Protein AF-A0A7V6X0T3-F1 (afdb_monomer_lite)

Foldseek 3Di:
DWAWEAEPVRDIDIDPFFDFQLNVQVVVDVVLSVQFQWKQWQNDTGHRRGTHHHHTYIYGDGCVDPVSVQSVQQVVQVVVVVVCCVVPPPDDDDDDGGDPVHD

Structure (mmCIF, N/CA/C/O backbone):
data_AF-A0A7V6X0T3-F1
#
_entry.id   AF-A0A7V6X0T3-F1
#
loop_
_atom_site.group_PDB
_atom_site.id
_atom_site.type_symbol
_atom_site.label_atom_id
_atom_site.label_alt_id
_atom_site.label_comp_id
_atom_site.label_asym_id
_atom_site.label_entity_id
_atom_site.label_seq_id
_atom_site.pdbx_PDB_ins_code
_atom_site.Cartn_x
_atom_site.Cartn_y
_atom_site.Cartn_z
_atom_site.occupancy
_atom_site.B_iso_or_equiv
_atom_site.auth_seq_id
_atom_site.auth_comp_id
_atom_site.auth_asym_id
_atom_site.auth_atom_id
_atom_site.pdbx_PDB_model_num
ATOM 1 N N . MET A 1 1 ? -21.250 -10.005 9.274 1.00 89.12 1 MET A N 1
ATOM 2 C CA . MET A 1 1 ? -20.856 -9.641 10.650 1.00 89.12 1 MET A CA 1
ATOM 3 C C . MET A 1 1 ? -19.978 -8.413 10.533 1.00 89.12 1 MET A C 1
ATOM 5 O O . MET A 1 1 ? -19.391 -8.243 9.470 1.00 89.12 1 MET A O 1
ATOM 9 N N . ASP A 1 2 ? -19.940 -7.563 11.551 1.00 97.06 2 ASP A N 1
ATOM 10 C CA . ASP A 1 2 ? -19.044 -6.404 11.554 1.00 97.06 2 ASP A CA 1
ATOM 11 C C . ASP A 1 2 ? -17.744 -6.770 12.270 1.00 97.06 2 ASP A C 1
ATOM 13 O O . ASP A 1 2 ? -17.750 -7.614 13.167 1.00 97.06 2 ASP A O 1
ATOM 17 N N . VAL A 1 3 ? -16.653 -6.137 11.854 1.00 98.00 3 VAL A N 1
ATOM 18 C CA . VAL A 1 3 ? -15.319 -6.256 12.442 1.00 98.00 3 VAL A CA 1
ATOM 19 C C . VAL A 1 3 ? -14.881 -4.900 12.973 1.00 98.00 3 VAL A C 1
ATOM 21 O O . VAL A 1 3 ? -15.190 -3.852 12.394 1.00 98.00 3 VAL A O 1
ATOM 24 N N . LYS A 1 4 ? -14.162 -4.916 14.090 1.00 98.19 4 LYS A N 1
ATOM 25 C CA . LYS A 1 4 ? -13.627 -3.719 14.728 1.00 98.19 4 LYS A CA 1
ATOM 26 C C . LYS A 1 4 ? -12.259 -3.372 14.162 1.00 98.19 4 LYS A C 1
ATOM 28 O O . LYS A 1 4 ? -11.337 -4.175 14.218 1.00 98.19 4 LYS A O 1
ATOM 33 N N . VAL A 1 5 ? -12.110 -2.148 13.672 1.00 98.12 5 VAL A N 1
ATOM 34 C CA . VAL A 1 5 ? -10.844 -1.611 13.172 1.00 98.12 5 VAL A CA 1
ATOM 35 C C . VAL A 1 5 ? -10.354 -0.520 14.111 1.00 98.12 5 VAL A C 1
ATOM 37 O O . VAL A 1 5 ? -11.041 0.481 14.319 1.00 98.12 5 VAL A O 1
ATOM 40 N N . VAL A 1 6 ? -9.167 -0.724 14.677 1.00 97.88 6 VAL A N 1
ATOM 41 C CA . VAL A 1 6 ? -8.490 0.222 15.570 1.00 97.88 6 VAL A CA 1
ATOM 42 C C . VAL A 1 6 ? -7.447 0.993 14.770 1.00 97.88 6 VAL A C 1
ATOM 44 O O . VAL A 1 6 ? -6.574 0.401 14.138 1.00 97.88 6 VAL A O 1
ATOM 47 N N . LEU A 1 7 ? -7.543 2.318 14.786 1.00 94.56 7 LEU A N 1
ATOM 48 C CA . LEU A 1 7 ? -6.621 3.221 14.105 1.00 94.56 7 LEU A CA 1
ATOM 49 C C . LEU A 1 7 ? -5.471 3.633 15.031 1.00 94.56 7 LEU A C 1
ATOM 51 O O . LEU A 1 7 ? -5.548 3.515 16.253 1.00 94.56 7 LEU A O 1
ATOM 55 N N . LYS A 1 8 ? -4.392 4.166 14.451 1.00 86.75 8 LYS A N 1
ATOM 56 C CA . LYS A 1 8 ? -3.171 4.560 15.182 1.00 86.75 8 LYS A CA 1
ATOM 57 C C . LYS A 1 8 ? -3.396 5.622 16.270 1.00 86.75 8 LYS A C 1
ATOM 59 O O . LYS A 1 8 ? -2.618 5.708 17.215 1.00 86.75 8 LYS A O 1
ATOM 64 N N . ASP A 1 9 ? -4.437 6.437 16.137 1.00 87.00 9 ASP A N 1
ATOM 65 C CA . ASP A 1 9 ? -4.846 7.438 17.129 1.00 87.00 9 ASP A CA 1
ATOM 66 C C . ASP A 1 9 ? -5.706 6.851 18.268 1.00 87.00 9 ASP A C 1
ATOM 68 O O . ASP A 1 9 ? -6.125 7.582 19.164 1.00 87.00 9 ASP A O 1
ATOM 72 N N . GLY A 1 10 ? -5.947 5.537 18.250 1.00 87.75 10 GLY A N 1
ATOM 73 C CA . GLY A 1 10 ? -6.787 4.823 19.204 1.00 87.75 10 GLY A CA 1
ATOM 74 C C . GLY A 1 10 ? -8.277 4.875 18.872 1.00 87.75 10 GLY A C 1
ATOM 75 O O . GLY A 1 10 ? -9.072 4.302 19.616 1.00 87.75 10 GLY A O 1
ATOM 76 N N . ASN A 1 11 ? -8.679 5.535 17.779 1.00 91.81 11 ASN A N 1
ATOM 77 C CA . ASN A 1 11 ? -10.073 5.528 17.357 1.00 91.81 11 ASN A CA 1
ATOM 78 C C . ASN A 1 11 ? -10.472 4.135 16.871 1.00 91.81 11 ASN A C 1
ATOM 80 O O . ASN A 1 11 ? -9.795 3.529 16.042 1.00 91.81 11 ASN A O 1
ATOM 84 N N . GLU A 1 12 ? -11.614 3.659 17.353 1.00 95.81 12 GLU A N 1
ATOM 85 C CA . GLU A 1 12 ? -12.202 2.395 16.928 1.00 95.81 12 GLU A CA 1
ATOM 86 C C . GLU A 1 12 ? -13.394 2.665 16.007 1.00 95.81 12 GLU A C 1
ATOM 88 O O . GLU A 1 12 ? -14.218 3.546 16.268 1.00 95.81 12 GLU A O 1
ATOM 93 N N . ARG A 1 13 ? -13.502 1.896 14.924 1.00 96.25 13 ARG A N 1
ATOM 94 C CA . ARG A 1 13 ? -14.638 1.933 13.994 1.00 96.25 13 ARG A CA 1
ATOM 95 C C . ARG A 1 13 ? -15.094 0.517 13.661 1.00 96.25 13 ARG A C 1
ATOM 97 O O . ARG A 1 13 ? -14.309 -0.423 13.734 1.00 96.25 13 ARG A O 1
ATOM 104 N N . LEU A 1 14 ? -16.366 0.370 13.299 1.00 97.94 14 LEU A N 1
ATOM 105 C CA . LEU A 1 14 ? -16.946 -0.898 12.861 1.00 97.94 14 LEU A CA 1
ATOM 106 C C . LEU A 1 14 ? -17.176 -0.860 11.355 1.00 97.94 14 LEU A C 1
ATOM 108 O O . LEU A 1 14 ? -17.746 0.104 10.844 1.00 97.94 14 LEU A O 1
ATOM 112 N N . TYR A 1 15 ? -16.769 -1.923 10.670 1.00 98.00 15 TYR A N 1
ATOM 113 C CA . TYR A 1 15 ? -16.990 -2.100 9.239 1.00 98.00 15 TYR A CA 1
ATOM 114 C C . TYR A 1 15 ? -17.546 -3.495 8.960 1.00 98.00 15 TYR A C 1
ATOM 116 O O . TYR A 1 15 ? -17.216 -4.428 9.693 1.00 98.00 15 TYR A O 1
ATOM 124 N N . PRO A 1 16 ? -18.341 -3.684 7.893 1.00 98.44 16 PRO A N 1
ATOM 125 C CA . PRO A 1 16 ? -18.711 -5.020 7.453 1.00 98.44 16 PRO A CA 1
ATOM 126 C C . PRO A 1 16 ? -17.464 -5.876 7.214 1.00 98.44 16 PRO A C 1
ATOM 128 O O . PRO A 1 16 ? -16.500 -5.426 6.589 1.00 98.44 16 PRO A O 1
ATOM 131 N N . GLN A 1 17 ? -17.484 -7.120 7.681 1.00 98.25 17 GLN A N 1
ATOM 132 C CA . GLN A 1 17 ? -16.437 -8.090 7.380 1.00 98.25 17 GLN A CA 1
ATOM 133 C C . G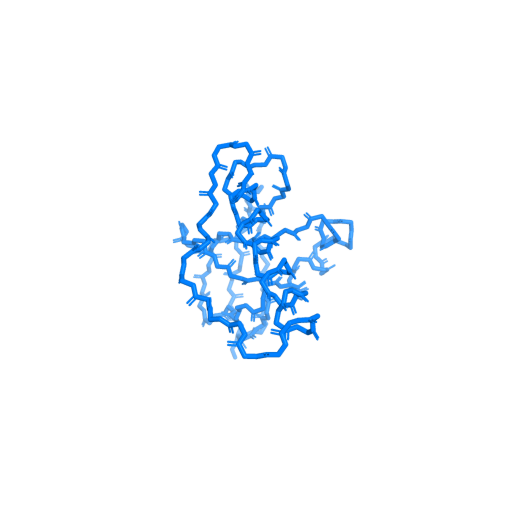LN A 1 17 ? -16.211 -8.181 5.862 1.00 98.25 17 GLN A C 1
ATOM 135 O O . GLN A 1 17 ? -17.167 -8.250 5.085 1.00 98.25 17 GLN A O 1
ATOM 140 N N . GLY A 1 18 ? -14.946 -8.175 5.449 1.00 98.06 18 GLY A N 1
ATOM 141 C CA . GLY A 1 18 ? -14.534 -8.189 4.049 1.00 98.06 18 GLY A CA 1
ATOM 142 C C . GLY A 1 18 ? -14.400 -6.799 3.417 1.00 98.06 18 GLY A C 1
ATOM 143 O O . GLY A 1 18 ? -14.030 -6.702 2.245 1.00 98.06 18 GLY A O 1
ATOM 144 N N . THR A 1 19 ? -14.667 -5.716 4.160 1.00 98.50 19 THR A N 1
ATOM 145 C CA . THR A 1 19 ? -14.410 -4.347 3.678 1.00 98.50 19 THR A CA 1
ATOM 146 C C . THR A 1 19 ? -12.922 -4.190 3.367 1.00 98.50 19 THR A C 1
ATOM 148 O O . THR A 1 19 ? -12.068 -4.603 4.156 1.00 98.50 19 THR A O 1
ATOM 151 N N . ARG A 1 20 ? -12.590 -3.613 2.207 1.00 98.50 20 ARG A N 1
ATOM 152 C CA . ARG A 1 20 ? -11.191 -3.412 1.814 1.00 98.50 20 ARG A CA 1
ATOM 153 C C . ARG A 1 20 ? -10.580 -2.276 2.610 1.00 98.50 20 ARG A C 1
ATOM 155 O O . ARG A 1 20 ? -11.247 -1.287 2.912 1.00 98.50 20 ARG A O 1
ATOM 162 N N . ILE A 1 21 ? -9.280 -2.374 2.856 1.00 98.19 21 ILE A N 1
ATOM 163 C CA . ILE A 1 21 ? -8.533 -1.315 3.534 1.00 98.19 21 ILE A CA 1
ATOM 164 C C . ILE A 1 21 ? -8.718 0.034 2.826 1.00 98.19 21 ILE A C 1
ATOM 166 O O . ILE A 1 21 ? -8.999 1.025 3.487 1.00 98.19 21 ILE A O 1
ATOM 170 N N . MET A 1 22 ? -8.652 0.087 1.494 1.00 98.25 22 MET A N 1
ATOM 171 C CA . MET A 1 22 ? -8.841 1.327 0.731 1.00 98.25 22 MET A CA 1
ATOM 172 C C . MET A 1 22 ? -10.198 1.998 0.996 1.00 98.25 22 MET A C 1
ATOM 174 O O . MET A 1 22 ? -10.274 3.227 1.072 1.00 98.25 22 MET A O 1
ATOM 178 N N . ASP A 1 23 ? -11.260 1.208 1.167 1.00 98.19 23 ASP A N 1
ATOM 179 C CA . ASP A 1 23 ? -12.607 1.720 1.431 1.00 98.19 23 ASP A CA 1
ATOM 180 C C . ASP A 1 23 ? -12.693 2.285 2.858 1.00 98.19 23 ASP A C 1
ATOM 182 O O . ASP A 1 23 ? -13.214 3.382 3.062 1.00 98.19 23 ASP A O 1
ATOM 186 N N . ILE A 1 24 ? -12.078 1.596 3.828 1.00 97.56 24 ILE A N 1
ATOM 187 C CA . ILE A 1 24 ? -11.935 2.066 5.216 1.00 97.56 24 ILE A CA 1
ATOM 188 C C . ILE A 1 24 ? -11.156 3.387 5.263 1.00 97.56 24 ILE A C 1
ATOM 190 O O . ILE A 1 24 ? -11.582 4.349 5.897 1.00 97.56 24 ILE A O 1
ATOM 194 N N . VAL A 1 25 ? -10.020 3.470 4.566 1.00 97.12 25 VAL A N 1
ATOM 195 C CA . VAL A 1 25 ? -9.185 4.681 4.544 1.00 97.12 25 VAL A CA 1
ATOM 196 C C . VAL A 1 25 ? -9.920 5.852 3.890 1.00 97.12 25 VAL A C 1
ATOM 198 O O . VAL A 1 25 ? -9.820 6.981 4.373 1.00 97.12 25 VAL A O 1
ATOM 201 N N . SER A 1 26 ? -10.693 5.591 2.834 1.00 97.50 26 SER A N 1
ATOM 202 C CA . SER A 1 26 ? -11.508 6.607 2.157 1.00 97.50 26 SER A CA 1
ATOM 203 C C . SER A 1 26 ? -12.611 7.165 3.060 1.00 97.50 26 SER A C 1
ATOM 205 O O . SER A 1 26 ? -12.819 8.377 3.071 1.00 97.50 26 SER A O 1
ATOM 207 N N . ASP A 1 27 ? -13.259 6.312 3.861 1.00 96.69 27 ASP A N 1
ATOM 208 C CA . ASP A 1 27 ? -14.239 6.711 4.883 1.00 96.69 27 ASP A CA 1
ATOM 209 C C . ASP A 1 27 ? -13.612 7.538 6.026 1.00 96.69 27 ASP A C 1
ATOM 211 O O . ASP A 1 27 ? -14.237 8.444 6.582 1.00 96.69 27 ASP A O 1
ATOM 215 N N . ILE A 1 28 ? -12.352 7.266 6.375 1.00 94.00 28 ILE A N 1
ATOM 216 C CA . ILE A 1 28 ? -11.618 8.043 7.385 1.00 94.00 28 ILE A CA 1
ATOM 217 C C . ILE A 1 28 ? -11.246 9.425 6.844 1.00 94.00 28 ILE A C 1
ATOM 219 O O . ILE A 1 28 ? -11.453 10.435 7.520 1.00 94.00 28 ILE A O 1
ATOM 223 N N . SER A 1 29 ? -10.655 9.484 5.649 1.00 95.25 29 SER A N 1
ATOM 224 C CA . SER A 1 29 ? -10.263 10.732 4.999 1.00 95.25 29 SER A CA 1
ATOM 225 C C . SER A 1 29 ? -9.928 10.514 3.526 1.00 95.25 29 SER A C 1
ATOM 227 O O . SER A 1 29 ? -8.947 9.849 3.196 1.00 95.25 29 SER A O 1
ATOM 229 N N . GLU A 1 30 ? -10.636 11.206 2.629 1.00 95.88 30 GLU A N 1
ATOM 230 C CA . GLU A 1 30 ? -10.293 11.211 1.199 1.00 95.88 30 GLU A CA 1
ATOM 231 C C . GLU A 1 30 ? -8.858 11.685 0.922 1.00 95.88 30 GLU A C 1
ATOM 233 O O . GLU A 1 30 ? -8.226 11.239 -0.036 1.00 95.88 30 GLU A O 1
ATOM 238 N N . ARG A 1 31 ? -8.328 12.608 1.739 1.00 96.88 31 ARG A N 1
ATOM 239 C CA . ARG A 1 31 ? -6.940 13.074 1.601 1.00 96.88 31 ARG A CA 1
ATOM 240 C C . ARG A 1 31 ? -5.968 11.949 1.938 1.00 96.88 31 ARG A C 1
ATOM 242 O O . ARG A 1 31 ? -5.051 11.704 1.164 1.00 96.88 31 ARG A O 1
ATOM 249 N N . LEU A 1 32 ? -6.197 11.254 3.054 1.00 95.44 32 LEU A N 1
ATOM 250 C CA . LEU A 1 32 ? -5.364 10.123 3.457 1.00 95.44 32 LEU A CA 1
ATOM 251 C C . LEU A 1 32 ? -5.427 8.993 2.425 1.00 95.44 32 LEU A C 1
ATOM 253 O O . LEU A 1 32 ? -4.392 8.443 2.075 1.00 95.44 32 LEU A O 1
ATOM 257 N N . ALA A 1 33 ? -6.608 8.702 1.876 1.00 96.81 33 ALA A N 1
ATOM 258 C CA . ALA A 1 33 ? -6.768 7.694 0.829 1.00 96.81 33 ALA A CA 1
ATOM 259 C C . ALA A 1 33 ? -5.954 8.011 -0.434 1.00 96.81 33 ALA A C 1
ATOM 261 O O . ALA A 1 33 ? -5.407 7.107 -1.054 1.00 96.81 33 ALA A O 1
ATOM 262 N N . LYS A 1 34 ? -5.821 9.293 -0.798 1.00 96.81 34 LYS A N 1
ATOM 263 C CA . LYS A 1 34 ? -4.971 9.722 -1.924 1.00 96.81 34 LYS A CA 1
ATOM 264 C C . LYS A 1 34 ? -3.473 9.598 -1.639 1.00 96.81 34 LYS A C 1
ATOM 266 O O . LYS A 1 34 ? -2.697 9.479 -2.581 1.00 96.81 34 LYS A O 1
ATOM 271 N N . GLU A 1 35 ? -3.068 9.676 -0.375 1.00 97.00 35 GLU A N 1
ATOM 272 C CA . GLU A 1 35 ? -1.664 9.604 0.054 1.00 97.00 35 GLU A CA 1
ATOM 273 C C . GLU A 1 35 ? -1.221 8.176 0.420 1.00 97.00 35 GLU A C 1
ATOM 275 O O . GLU A 1 35 ? -0.021 7.899 0.470 1.00 97.00 35 GLU A O 1
ATOM 280 N N . ALA A 1 36 ? -2.174 7.277 0.681 1.00 97.19 36 ALA A N 1
ATOM 281 C CA . ALA A 1 36 ? -1.930 5.897 1.075 1.00 97.19 36 ALA A CA 1
ATOM 282 C C . ALA A 1 36 ? -1.179 5.118 -0.017 1.00 97.19 36 ALA A C 1
ATOM 284 O O . ALA A 1 36 ? -1.577 5.112 -1.181 1.00 97.19 36 ALA A O 1
ATOM 285 N N . ILE A 1 37 ? -0.107 4.424 0.376 1.00 97.38 37 ILE A N 1
ATOM 286 C CA . ILE 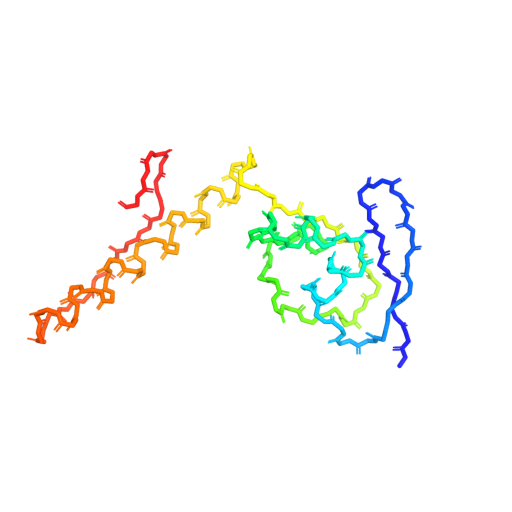A 1 37 ? 0.686 3.567 -0.520 1.00 97.38 37 ILE A CA 1
ATOM 287 C C . ILE A 1 37 ? 0.440 2.093 -0.203 1.00 97.38 37 ILE A C 1
ATOM 289 O O . ILE A 1 37 ? 0.168 1.297 -1.095 1.00 97.38 37 ILE A O 1
ATOM 293 N N . VAL A 1 38 ? 0.525 1.742 1.078 1.00 97.31 38 VAL A N 1
ATOM 294 C CA . VAL A 1 38 ? 0.261 0.408 1.629 1.00 97.31 38 VAL A CA 1
ATOM 295 C C . VAL A 1 38 ? -0.329 0.562 3.025 1.00 97.31 38 VAL A C 1
ATOM 297 O O . VAL A 1 38 ? -0.424 1.671 3.554 1.00 97.31 38 VAL A O 1
ATOM 300 N N . ALA A 1 39 ? -0.724 -0.543 3.640 1.00 97.44 39 ALA A N 1
ATOM 301 C CA . ALA A 1 39 ? -1.183 -0.548 5.017 1.00 97.44 39 ALA A CA 1
ATOM 302 C C . ALA A 1 39 ? -0.441 -1.587 5.847 1.00 97.44 39 ALA A C 1
ATOM 304 O O . ALA A 1 39 ? 0.093 -2.564 5.325 1.00 97.44 39 ALA A O 1
ATOM 305 N N . ARG A 1 40 ? -0.442 -1.385 7.161 1.00 97.44 40 ARG A N 1
ATOM 306 C CA . ARG A 1 40 ? -0.097 -2.404 8.139 1.00 97.44 40 ARG A CA 1
ATOM 307 C C . ARG A 1 40 ? -1.374 -2.864 8.820 1.00 97.44 40 ARG A C 1
ATOM 309 O O . ARG A 1 40 ? -2.037 -2.067 9.476 1.00 97.44 40 ARG A O 1
ATOM 316 N N . LEU A 1 41 ? -1.695 -4.141 8.666 1.00 97.75 41 LEU A N 1
ATOM 317 C CA . LEU A 1 41 ? -2.820 -4.795 9.320 1.00 97.75 41 LEU A CA 1
ATOM 318 C C . LEU A 1 41 ? -2.268 -5.803 10.330 1.00 97.75 41 LEU A C 1
ATOM 320 O O . LEU A 1 41 ? -1.527 -6.713 9.947 1.00 97.75 41 LEU A O 1
ATOM 324 N N . ASN A 1 42 ? -2.564 -5.622 11.619 1.00 97.00 42 ASN A N 1
ATOM 325 C CA . ASN A 1 42 ? -2.069 -6.484 12.705 1.00 97.00 42 ASN A CA 1
ATOM 326 C C . ASN A 1 42 ? -0.542 -6.702 12.648 1.00 97.00 42 ASN A C 1
ATOM 328 O O . ASN A 1 42 ? -0.033 -7.823 12.722 1.00 97.00 42 ASN A O 1
ATOM 332 N N . GLY A 1 43 ? 0.207 -5.617 12.431 1.00 95.62 43 GLY A N 1
ATOM 333 C CA . GLY A 1 43 ? 1.670 -5.640 12.339 1.00 95.62 43 GLY A CA 1
ATOM 334 C C . GLY A 1 43 ? 2.243 -6.089 10.986 1.00 95.62 43 GLY A C 1
ATOM 335 O O . GLY A 1 43 ? 3.448 -5.958 10.773 1.00 95.62 43 GLY A O 1
ATOM 336 N N . ARG A 1 44 ? 1.417 -6.573 10.048 1.00 96.44 44 ARG A N 1
ATOM 337 C CA . ARG A 1 44 ? 1.861 -7.081 8.739 1.00 96.44 44 ARG A CA 1
ATOM 338 C C . ARG A 1 44 ? 1.577 -6.090 7.623 1.00 96.44 44 ARG A C 1
ATOM 340 O O . ARG A 1 44 ? 0.474 -5.565 7.532 1.00 96.44 4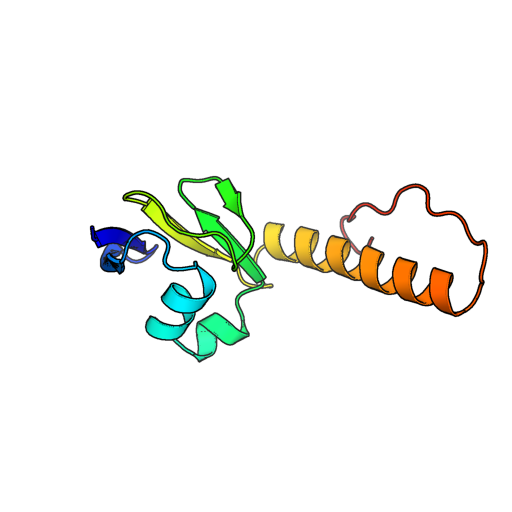4 ARG A O 1
ATOM 347 N N . LEU A 1 45 ? 2.561 -5.871 6.757 1.00 96.19 45 LEU A N 1
ATOM 348 C CA . LEU A 1 45 ? 2.411 -5.001 5.597 1.00 96.19 45 LEU A CA 1
ATOM 349 C C . LEU A 1 45 ? 1.578 -5.701 4.514 1.00 96.19 45 LEU A C 1
ATOM 351 O O . LEU A 1 45 ? 1.883 -6.830 4.127 1.00 96.19 45 LEU A O 1
ATOM 355 N N . VAL A 1 46 ? 0.519 -5.040 4.060 1.00 97.62 46 VAL A N 1
ATOM 356 C CA . VAL A 1 46 ? -0.474 -5.563 3.118 1.00 97.62 46 VAL A CA 1
ATOM 357 C C . VAL A 1 46 ? -0.863 -4.500 2.091 1.00 97.62 46 VAL A C 1
ATOM 359 O O . VAL A 1 46 ? -0.715 -3.296 2.314 1.00 97.62 46 VAL A O 1
ATOM 362 N N . ASP A 1 47 ? -1.366 -4.958 0.948 1.00 96.44 47 ASP A N 1
ATOM 363 C CA . ASP A 1 47 ? -1.904 -4.090 -0.097 1.00 96.44 47 ASP A CA 1
ATOM 364 C C . ASP A 1 47 ? -3.247 -3.462 0.322 1.00 96.44 47 ASP A C 1
ATOM 366 O O . ASP A 1 47 ? -4.010 -4.051 1.094 1.00 96.44 47 ASP A O 1
ATOM 370 N N . LEU A 1 48 ? -3.564 -2.284 -0.221 1.00 97.69 48 LEU A N 1
ATOM 371 C CA . LEU A 1 48 ? -4.772 -1.521 0.109 1.00 97.69 48 LEU A CA 1
ATOM 372 C C . LEU A 1 48 ? -6.076 -2.214 -0.326 1.00 97.69 48 LEU A C 1
ATOM 374 O O . LEU A 1 48 ? -7.139 -1.900 0.208 1.00 97.69 48 LEU A O 1
ATOM 378 N N . PHE A 1 49 ? -6.033 -3.176 -1.251 1.00 97.81 49 PHE A N 1
ATOM 379 C CA . PHE A 1 49 ? -7.211 -3.957 -1.641 1.00 97.81 49 PHE A CA 1
ATOM 380 C C . PHE A 1 49 ? -7.445 -5.192 -0.763 1.00 97.81 49 PHE A C 1
ATOM 382 O O . PHE A 1 49 ? -8.415 -5.920 -0.992 1.00 97.81 49 PHE A O 1
ATOM 389 N N . THR A 1 50 ? -6.599 -5.425 0.245 1.00 98.38 50 THR A N 1
ATOM 390 C CA . THR A 1 50 ? -6.767 -6.531 1.196 1.00 98.38 50 THR A CA 1
ATOM 391 C C . THR A 1 50 ? -8.082 -6.364 1.973 1.00 98.38 50 THR A C 1
ATOM 393 O O . THR A 1 50 ? -8.325 -5.279 2.514 1.00 98.38 50 THR A O 1
ATOM 396 N N . PRO A 1 51 ? -8.945 -7.395 2.028 1.00 98.19 51 PRO A N 1
ATOM 397 C CA . PRO A 1 51 ? -10.152 -7.374 2.848 1.00 98.19 51 PRO A CA 1
ATOM 398 C C . PRO A 1 51 ? -9.816 -7.551 4.335 1.00 98.19 51 PRO A C 1
ATOM 400 O O . PRO A 1 51 ? -8.936 -8.336 4.691 1.00 98.19 51 PRO A O 1
ATOM 403 N N . VAL A 1 52 ? -10.533 -6.838 5.206 1.00 98.12 52 VAL A N 1
ATOM 404 C CA . VAL A 1 52 ? -10.436 -7.004 6.664 1.00 98.12 52 VAL A CA 1
ATOM 405 C C . VAL A 1 52 ? -11.461 -8.041 7.121 1.00 98.12 52 VAL A C 1
ATOM 407 O O . VAL A 1 52 ? -12.667 -7.805 7.064 1.00 98.12 52 VAL A O 1
ATOM 410 N N . GLU A 1 53 ? -10.977 -9.204 7.552 1.00 97.81 53 GLU A N 1
ATOM 411 C CA . GLU A 1 53 ? -11.812 -10.372 7.883 1.00 97.81 53 GLU A CA 1
ATOM 412 C C . GLU A 1 53 ? -12.092 -10.535 9.382 1.00 97.81 53 GLU A C 1
ATOM 414 O O . GLU A 1 53 ? -13.017 -11.243 9.773 1.00 97.81 53 GLU A O 1
ATOM 419 N N . GLU A 1 54 ? -11.301 -9.882 10.225 1.00 97.62 54 GLU A N 1
ATOM 420 C CA . GLU A 1 54 ? -11.362 -9.994 11.679 1.00 97.62 54 GLU A CA 1
ATOM 421 C C . GLU A 1 54 ? -11.023 -8.655 12.333 1.00 97.62 54 GLU A C 1
ATOM 423 O O . GLU A 1 54 ? -10.499 -7.746 11.678 1.00 97.62 54 GLU A O 1
ATOM 428 N N . ASP A 1 55 ? -11.318 -8.536 13.627 1.00 98.25 55 ASP A N 1
ATOM 429 C CA . ASP A 1 55 ? -10.936 -7.370 14.419 1.00 98.25 55 ASP A CA 1
ATOM 430 C C . ASP A 1 55 ? -9.436 -7.102 14.262 1.00 98.25 55 ASP A C 1
ATOM 432 O O . ASP A 1 55 ? -8.608 -7.999 14.433 1.00 98.25 55 ASP A O 1
ATOM 436 N N . SER A 1 56 ? -9.088 -5.875 13.884 1.00 97.94 56 SER A N 1
ATOM 437 C CA . SER A 1 56 ? -7.740 -5.564 13.424 1.00 97.94 56 SER A CA 1
ATOM 438 C C . SER A 1 56 ? -7.268 -4.177 13.832 1.00 97.94 56 SER A C 1
ATOM 440 O O . S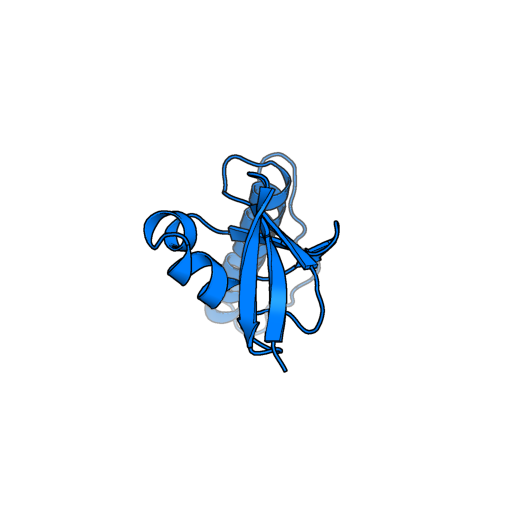ER A 1 56 ? -8.034 -3.219 13.889 1.00 97.94 56 SER A O 1
ATOM 442 N N . GLU A 1 57 ? -5.963 -4.055 14.029 1.00 98.06 57 GLU A N 1
ATOM 443 C CA . GLU A 1 57 ? -5.251 -2.784 14.081 1.00 98.06 57 GLU A CA 1
ATOM 444 C C . GLU A 1 57 ? -4.805 -2.398 12.670 1.00 98.06 57 GLU A C 1
ATOM 446 O O . GLU A 1 57 ? -4.136 -3.181 11.985 1.00 98.06 57 GLU A O 1
ATOM 451 N N . LEU A 1 58 ? -5.176 -1.193 12.238 1.00 97.75 58 LEU A N 1
ATOM 452 C CA . LEU A 1 58 ? -4.879 -0.659 10.917 1.00 97.75 58 LEU A CA 1
ATOM 453 C C . LEU A 1 58 ? -4.034 0.613 11.027 1.00 97.75 58 LEU A C 1
ATOM 455 O O . LEU A 1 58 ? -4.453 1.632 11.578 1.00 97.75 58 LEU A O 1
ATOM 459 N N . GLU A 1 59 ? -2.859 0.576 10.409 1.00 96.94 59 GLU A N 1
ATOM 460 C CA . GLU A 1 59 ? -2.018 1.743 10.167 1.00 96.94 59 GLU A CA 1
ATOM 461 C C . GLU A 1 59 ? -1.896 1.973 8.657 1.00 96.94 59 GLU A C 1
ATOM 463 O O . GLU A 1 59 ? -1.503 1.083 7.904 1.00 96.94 59 GLU A O 1
ATOM 468 N N . VAL A 1 60 ? -2.226 3.183 8.206 1.00 96.62 60 VAL A N 1
ATOM 469 C CA . VAL A 1 60 ? -2.014 3.599 6.814 1.00 96.62 60 VAL A CA 1
ATOM 470 C C . VAL A 1 60 ? -0.581 4.082 6.670 1.00 96.62 60 VAL A C 1
ATOM 472 O O . VAL A 1 60 ? -0.143 4.937 7.438 1.00 96.62 60 VAL A O 1
ATOM 475 N N . ILE A 1 61 ? 0.136 3.552 5.683 1.00 96.81 61 ILE A N 1
ATOM 476 C CA . ILE A 1 61 ? 1.524 3.915 5.418 1.00 96.81 61 ILE A CA 1
ATOM 477 C C . ILE A 1 61 ? 1.573 4.810 4.178 1.00 96.81 61 ILE A C 1
ATOM 479 O O . ILE A 1 61 ? 1.173 4.421 3.074 1.00 96.81 61 ILE A O 1
ATOM 483 N N . THR A 1 62 ? 2.080 6.020 4.377 1.00 97.00 62 THR A N 1
ATOM 484 C CA . THR A 1 62 ? 2.266 7.057 3.358 1.00 97.00 62 THR A CA 1
ATOM 485 C C . THR A 1 62 ? 3.734 7.145 2.927 1.00 97.00 62 T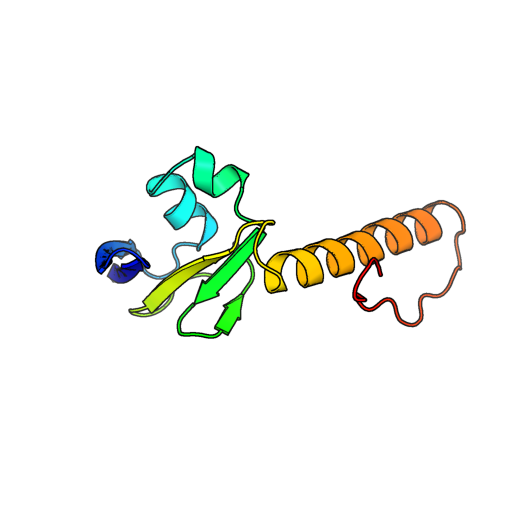HR A C 1
ATOM 487 O O . THR A 1 62 ? 4.623 6.556 3.542 1.00 97.00 62 THR A O 1
ATOM 490 N N . PHE A 1 63 ? 4.007 7.847 1.824 1.00 95.81 63 PHE A N 1
ATOM 491 C CA . PHE A 1 63 ? 5.322 7.861 1.159 1.00 95.81 63 PHE A CA 1
ATOM 492 C C . PHE A 1 63 ? 6.499 8.377 2.017 1.00 95.81 63 PHE A C 1
ATOM 494 O O . PHE A 1 63 ? 7.664 8.099 1.732 1.00 95.81 63 PHE A O 1
ATOM 501 N N . ASP A 1 64 ? 6.229 9.137 3.071 1.00 94.75 64 ASP A N 1
ATOM 502 C CA . ASP A 1 64 ? 7.224 9.614 4.036 1.00 94.75 64 ASP A CA 1
ATOM 503 C C . ASP A 1 64 ? 7.808 8.494 4.918 1.00 94.75 64 ASP A C 1
ATOM 505 O O . ASP A 1 64 ? 8.866 8.675 5.522 1.00 94.75 64 ASP A O 1
ATOM 509 N N . MET A 1 65 ? 7.175 7.320 4.953 1.00 94.88 65 MET A N 1
ATOM 510 C CA . MET A 1 65 ? 7.632 6.155 5.711 1.00 94.88 65 MET A CA 1
ATOM 511 C C . MET A 1 65 ? 8.512 5.243 4.840 1.00 94.88 65 MET A C 1
ATOM 513 O O . MET A 1 65 ? 8.200 4.970 3.680 1.00 94.88 65 MET A O 1
ATOM 517 N N . SER A 1 66 ? 9.614 4.729 5.397 1.00 93.31 66 SER A N 1
ATOM 518 C CA . SER A 1 66 ? 10.625 3.970 4.636 1.00 93.31 66 SER A CA 1
ATOM 519 C C . SER A 1 66 ? 10.066 2.725 3.941 1.00 93.31 66 SER A C 1
ATOM 521 O O . SER A 1 66 ? 10.413 2.456 2.795 1.00 93.31 66 SER A O 1
ATOM 523 N N . GLU A 1 67 ? 9.157 1.997 4.591 1.00 92.44 67 GLU A N 1
ATOM 524 C CA . GLU A 1 67 ? 8.539 0.793 4.017 1.00 92.44 67 GLU A CA 1
ATOM 525 C C . GLU A 1 67 ? 7.673 1.125 2.790 1.00 92.44 67 GLU A C 1
ATOM 527 O O . GLU A 1 67 ? 7.676 0.381 1.810 1.00 92.44 67 GLU A O 1
ATOM 532 N N . ALA A 1 68 ? 6.982 2.272 2.785 1.00 95.56 68 ALA A N 1
ATOM 533 C CA . ALA A 1 68 ? 6.245 2.721 1.605 1.00 95.56 68 ALA A CA 1
ATOM 534 C C . ALA A 1 68 ? 7.183 3.100 0.455 1.00 95.56 68 ALA A C 1
ATOM 536 O O . ALA A 1 68 ? 6.853 2.841 -0.700 1.00 95.56 68 ALA A O 1
ATOM 537 N N . GLN A 1 69 ? 8.356 3.672 0.740 1.00 96.00 69 GLN A N 1
ATOM 538 C CA . GLN A 1 69 ? 9.346 3.988 -0.297 1.00 96.00 69 GLN A CA 1
ATOM 539 C C . GLN A 1 69 ? 9.907 2.722 -0.948 1.00 96.00 69 GLN A C 1
ATOM 541 O O . GLN A 1 69 ? 10.090 2.692 -2.166 1.00 96.00 69 GLN A O 1
ATOM 546 N N . GLU A 1 70 ? 10.145 1.669 -0.162 1.00 96.12 70 GLU A N 1
ATOM 547 C CA . GLU A 1 70 ? 10.559 0.363 -0.681 1.00 96.12 70 GLU A CA 1
ATOM 548 C C . GLU A 1 70 ? 9.493 -0.230 -1.608 1.00 96.12 70 GLU A C 1
ATOM 550 O O . GLU A 1 70 ? 9.801 -0.562 -2.755 1.00 96.12 70 GLU A O 1
ATOM 555 N N . VAL A 1 71 ? 8.228 -0.270 -1.170 1.00 96.31 71 VAL A N 1
ATOM 556 C CA . VAL A 1 71 ? 7.116 -0.760 -2.003 1.00 96.31 71 VAL A CA 1
ATOM 557 C C . VAL A 1 71 ? 6.939 0.092 -3.259 1.00 96.31 71 VAL A C 1
ATOM 559 O O . VAL A 1 71 ? 6.809 -0.447 -4.358 1.00 96.31 71 VAL A O 1
ATOM 562 N N . PHE A 1 72 ? 6.983 1.419 -3.132 1.00 96.12 72 PHE A N 1
ATOM 563 C CA . PHE A 1 72 ? 6.858 2.341 -4.259 1.00 96.12 72 PHE A CA 1
ATOM 564 C C . PHE A 1 72 ? 7.935 2.084 -5.320 1.00 96.12 72 PHE A C 1
ATOM 566 O O . PHE A 1 72 ? 7.644 2.000 -6.517 1.00 96.12 72 PHE A O 1
ATOM 573 N N . ARG A 1 73 ? 9.191 1.921 -4.897 1.00 97.31 73 ARG A N 1
ATOM 574 C CA . ARG A 1 73 ? 10.309 1.655 -5.811 1.00 97.31 73 ARG A CA 1
ATOM 575 C C . ARG A 1 73 ? 10.210 0.276 -6.442 1.00 97.31 73 ARG A C 1
ATOM 577 O O . ARG A 1 73 ? 10.426 0.159 -7.643 1.00 97.31 73 ARG A O 1
ATOM 584 N N . HIS A 1 74 ? 9.803 -0.732 -5.676 1.00 97.12 74 HIS A N 1
ATOM 585 C CA . HIS A 1 74 ? 9.544 -2.063 -6.210 1.00 97.12 74 HIS A CA 1
ATOM 586 C C . HIS A 1 74 ? 8.460 -2.008 -7.298 1.00 97.12 74 HIS A C 1
ATOM 588 O O . HIS A 1 74 ? 8.667 -2.489 -8.406 1.00 97.12 74 HIS A O 1
ATOM 594 N N . SER A 1 75 ? 7.331 -1.343 -7.045 1.00 96.56 75 SER A N 1
ATOM 595 C CA . SER A 1 75 ? 6.278 -1.136 -8.050 1.00 96.56 75 SER A CA 1
ATOM 596 C C . SER A 1 75 ? 6.776 -0.367 -9.278 1.00 96.56 75 SER A C 1
ATOM 598 O O . SER A 1 75 ? 6.385 -0.666 -10.408 1.00 96.56 75 SER A O 1
ATOM 600 N N . THR A 1 76 ? 7.691 0.585 -9.090 1.00 97.50 76 THR A N 1
ATOM 601 C CA . THR A 1 76 ? 8.315 1.310 -10.207 1.00 97.50 76 THR A CA 1
ATOM 602 C C . THR A 1 76 ? 9.189 0.388 -11.074 1.00 97.50 76 THR A C 1
ATOM 604 O O . THR A 1 76 ? 9.192 0.538 -12.300 1.00 97.50 76 THR A O 1
ATOM 607 N N . SER A 1 77 ? 9.840 -0.626 -10.488 1.00 97.94 77 SER A N 1
ATOM 608 C CA . SER A 1 77 ? 10.580 -1.650 -11.243 1.00 97.94 77 SER A CA 1
ATOM 609 C C . SER A 1 77 ? 9.667 -2.456 -12.169 1.00 97.94 77 SER A C 1
ATOM 611 O O . SER A 1 77 ? 10.010 -2.679 -13.335 1.00 97.94 77 SER A O 1
ATOM 613 N N . HIS A 1 78 ? 8.455 -2.788 -11.708 1.00 97.75 78 HIS A N 1
ATOM 614 C CA . HIS A 1 78 ? 7.430 -3.442 -12.530 1.00 97.75 78 HIS A CA 1
ATOM 615 C C . HIS A 1 78 ? 6.973 -2.561 -13.692 1.00 97.75 78 HIS A C 1
ATOM 617 O O . HIS A 1 78 ? 6.840 -3.053 -14.813 1.00 97.75 78 HIS A O 1
ATOM 623 N N . ILE A 1 79 ? 6.790 -1.253 -13.470 1.00 98.00 79 ILE A N 1
ATOM 624 C CA . ILE A 1 79 ? 6.427 -0.308 -14.541 1.00 98.00 79 ILE A CA 1
ATOM 625 C C . ILE A 1 79 ? 7.517 -0.267 -15.621 1.00 98.00 79 ILE A C 1
ATOM 627 O O . ILE A 1 79 ? 7.205 -0.343 -16.814 1.00 98.00 79 ILE A O 1
ATOM 631 N N . MET A 1 80 ? 8.794 -0.196 -15.225 1.00 98.00 80 MET A N 1
ATOM 632 C CA . MET A 1 80 ? 9.915 -0.250 -16.169 1.00 98.00 80 MET A CA 1
ATOM 633 C C . MET A 1 80 ? 9.928 -1.580 -16.933 1.00 98.00 80 MET A C 1
ATOM 635 O O . MET A 1 80 ? 10.022 -1.580 -18.161 1.00 98.00 80 MET A O 1
ATOM 639 N N . ALA A 1 81 ? 9.798 -2.709 -16.232 1.00 98.00 81 ALA A N 1
ATOM 640 C CA . ALA A 1 81 ? 9.779 -4.035 -16.842 1.00 98.00 81 ALA A CA 1
ATOM 641 C C . ALA A 1 81 ? 8.652 -4.168 -17.880 1.00 98.00 81 ALA A C 1
ATOM 643 O O . ALA A 1 81 ? 8.880 -4.622 -19.003 1.00 98.00 81 ALA A O 1
ATOM 644 N N . GLN A 1 82 ? 7.453 -3.684 -17.547 1.00 97.81 82 GLN A N 1
ATOM 645 C CA . GLN A 1 82 ? 6.311 -3.652 -18.455 1.00 97.81 82 GLN A CA 1
ATOM 646 C C . GLN A 1 82 ? 6.579 -2.780 -19.691 1.00 97.81 82 GLN A C 1
ATOM 648 O O . GLN A 1 82 ? 6.208 -3.163 -20.803 1.00 97.81 82 GLN A O 1
ATOM 653 N N . ALA A 1 83 ? 7.229 -1.622 -19.532 1.00 98.25 83 ALA A N 1
ATOM 654 C CA . ALA A 1 83 ? 7.607 -0.765 -20.654 1.00 98.25 83 ALA A CA 1
ATOM 655 C C . ALA A 1 83 ? 8.629 -1.450 -21.578 1.00 98.25 83 ALA A C 1
ATOM 657 O O . ALA A 1 83 ? 8.443 -1.457 -22.796 1.00 98.25 83 ALA A O 1
ATOM 658 N N . VAL A 1 84 ? 9.655 -2.095 -21.010 1.00 98.19 84 VAL A N 1
ATOM 659 C CA . VAL A 1 84 ? 10.661 -2.863 -21.764 1.00 98.19 84 VAL A CA 1
ATOM 660 C C . VAL A 1 84 ? 10.003 -3.983 -22.565 1.00 98.19 84 VAL A C 1
ATOM 662 O O . VAL A 1 84 ? 10.255 -4.096 -23.761 1.00 98.19 84 VAL A O 1
ATOM 665 N N . MET A 1 85 ? 9.114 -4.769 -21.954 1.00 97.75 85 MET A N 1
ATOM 666 C CA . MET A 1 85 ? 8.421 -5.859 -22.652 1.00 97.75 85 MET A CA 1
ATOM 667 C C . MET A 1 85 ? 7.544 -5.372 -23.814 1.00 97.75 85 MET A C 1
ATOM 669 O O . MET A 1 85 ? 7.391 -6.088 -24.802 1.00 97.75 85 MET A O 1
ATOM 673 N N . ARG A 1 86 ? 6.971 -4.164 -23.716 1.00 98.06 86 ARG A N 1
ATOM 674 C CA . ARG A 1 86 ? 6.181 -3.553 -24.799 1.00 98.06 86 ARG A CA 1
ATOM 675 C C . ARG A 1 86 ? 7.056 -3.068 -25.952 1.00 98.06 86 ARG A C 1
ATOM 677 O O . ARG A 1 86 ? 6.683 -3.250 -27.106 1.00 98.06 86 ARG A O 1
ATOM 684 N N . LEU A 1 87 ? 8.187 -2.436 -25.642 1.00 98.50 87 LEU A N 1
ATOM 685 C CA . LEU A 1 87 ? 9.097 -1.868 -26.642 1.00 98.50 87 LEU A CA 1
ATOM 686 C C . LEU A 1 87 ? 9.973 -2.932 -27.315 1.00 98.50 87 LEU A C 1
ATOM 688 O O . LEU A 1 87 ? 10.321 -2.785 -28.484 1.00 98.50 87 LEU A O 1
ATOM 692 N N . PHE A 1 88 ? 10.301 -4.008 -26.597 1.00 98.06 88 PHE A N 1
ATOM 693 C CA . PHE A 1 88 ? 11.192 -5.074 -27.051 1.00 98.06 88 PHE A CA 1
ATOM 694 C C . PHE A 1 88 ? 10.521 -6.448 -26.889 1.00 98.06 88 PHE A C 1
ATOM 696 O O . PHE A 1 88 ? 10.794 -7.171 -25.922 1.00 98.06 88 PHE A O 1
ATOM 703 N N . PRO A 1 89 ? 9.639 -6.843 -27.828 1.00 97.44 89 PRO A N 1
ATOM 704 C CA . PRO A 1 89 ? 9.007 -8.157 -27.799 1.00 97.44 89 PRO A CA 1
ATOM 705 C C . PRO A 1 89 ? 10.047 -9.285 -27.738 1.00 97.44 89 PRO A C 1
ATOM 707 O O . PRO A 1 89 ? 11.002 -9.310 -28.512 1.00 97.44 89 PRO A O 1
ATOM 710 N N . GLY A 1 90 ? 9.861 -10.226 -26.812 1.00 96.31 90 GLY A N 1
ATOM 711 C CA . GLY A 1 90 ? 10.791 -11.339 -26.585 1.00 96.31 90 GLY A CA 1
ATOM 712 C C . GLY A 1 90 ? 11.889 -11.069 -25.550 1.00 96.31 90 GLY A C 1
ATOM 713 O O . GLY A 1 90 ? 12.627 -11.997 -25.212 1.00 96.31 90 GLY A O 1
ATOM 714 N N . ALA A 1 91 ? 11.980 -9.850 -25.001 1.00 97.69 91 ALA A N 1
ATOM 715 C CA . ALA A 1 91 ? 12.800 -9.583 -23.821 1.00 97.69 91 ALA A CA 1
ATOM 716 C C . ALA A 1 91 ? 12.393 -10.500 -22.652 1.00 97.69 91 ALA A C 1
ATOM 718 O O . ALA A 1 91 ? 11.210 -10.777 -22.440 1.00 97.69 91 ALA A O 1
ATOM 719 N N . LYS A 1 92 ? 13.381 -10.975 -21.888 1.00 97.06 92 LYS A N 1
ATOM 720 C CA . LYS A 1 92 ? 13.175 -11.843 -20.720 1.00 97.06 92 LYS A CA 1
ATOM 721 C C . LYS A 1 92 ? 13.490 -11.071 -19.446 1.00 97.06 92 LYS A C 1
ATOM 723 O O . LYS A 1 92 ? 14.541 -10.443 -19.357 1.00 97.06 92 LYS A O 1
ATOM 728 N N . LEU A 1 93 ? 12.589 -11.139 -18.470 1.00 96.25 93 LEU A N 1
ATOM 729 C CA . LEU A 1 93 ? 12.779 -10.529 -17.156 1.00 96.25 93 LEU A CA 1
ATOM 730 C C . LEU A 1 93 ? 13.534 -11.485 -16.227 1.00 96.25 93 LEU A C 1
ATOM 732 O O . LEU A 1 93 ? 13.308 -12.694 -16.271 1.00 96.25 93 LEU A O 1
ATOM 736 N N . ALA A 1 94 ? 14.417 -10.931 -15.395 1.00 95.06 94 ALA A N 1
ATOM 737 C CA . ALA A 1 94 ? 15.152 -11.671 -14.372 1.00 95.06 94 ALA A CA 1
ATOM 738 C C . ALA A 1 94 ? 14.696 -11.259 -12.962 1.00 95.06 94 ALA A C 1
ATOM 740 O O . ALA A 1 94 ? 13.750 -11.837 -12.438 1.00 95.06 94 ALA A O 1
ATOM 741 N N . ILE A 1 95 ? 15.350 -10.267 -12.347 1.00 95.31 95 ILE A N 1
ATOM 742 C CA . ILE A 1 95 ? 15.081 -9.795 -10.979 1.00 95.31 95 ILE A CA 1
ATOM 743 C C . ILE A 1 95 ? 15.129 -8.259 -10.982 1.00 95.31 95 ILE A C 1
ATOM 745 O O . ILE A 1 95 ? 16.001 -7.688 -11.633 1.00 95.31 95 ILE A O 1
ATOM 749 N N . GLY A 1 96 ? 14.209 -7.605 -10.267 1.00 94.69 96 GLY A N 1
ATOM 750 C CA . GLY A 1 96 ? 14.160 -6.144 -10.098 1.00 94.69 96 GLY A CA 1
ATOM 751 C C . GLY A 1 96 ? 13.694 -5.747 -8.691 1.00 94.69 96 GLY A C 1
ATOM 752 O O . GLY A 1 96 ? 12.529 -5.378 -8.532 1.00 94.69 96 GLY A O 1
ATOM 753 N N . PRO A 1 97 ? 14.545 -5.906 -7.660 1.00 96.31 97 PRO A N 1
ATOM 754 C CA . PRO A 1 97 ? 14.204 -5.585 -6.277 1.00 96.31 97 PRO A CA 1
ATOM 755 C C . PRO A 1 97 ? 14.308 -4.077 -6.014 1.00 96.31 97 PRO A C 1
ATOM 757 O O . PRO A 1 97 ? 15.085 -3.384 -6.651 1.00 96.31 97 PRO A O 1
ATOM 760 N N . SER A 1 98 ? 13.605 -3.564 -5.008 1.00 96.94 98 SER A N 1
ATOM 761 C CA . SER A 1 98 ? 13.863 -2.211 -4.503 1.00 96.94 98 SER A CA 1
ATOM 762 C C . SER A 1 98 ? 15.234 -2.116 -3.820 1.00 96.94 98 SER A C 1
ATOM 764 O O . SER A 1 98 ? 15.675 -3.052 -3.151 1.00 96.94 98 SER A O 1
ATOM 766 N N . ILE A 1 99 ? 15.878 -0.952 -3.926 1.00 95.75 99 ILE A N 1
ATOM 767 C CA . ILE A 1 99 ? 17.129 -0.606 -3.233 1.00 95.75 99 ILE A CA 1
ATOM 768 C C . ILE A 1 99 ? 17.011 0.755 -2.522 1.00 95.75 99 ILE A C 1
ATOM 770 O O . ILE A 1 99 ? 16.030 1.484 -2.687 1.00 95.75 99 ILE A O 1
ATOM 774 N N . LYS A 1 100 ? 18.032 1.120 -1.730 1.00 91.12 100 LYS A N 1
ATOM 775 C CA . LYS A 1 100 ? 18.042 2.320 -0.866 1.00 91.12 100 LYS A CA 1
ATOM 776 C C . LYS A 1 100 ? 17.762 3.640 -1.588 1.00 91.12 100 LYS A C 1
ATOM 778 O O . LYS A 1 100 ? 17.180 4.527 -0.968 1.00 91.12 100 LYS A O 1
ATOM 783 N N . ASP A 1 101 ? 18.116 3.762 -2.862 1.00 92.94 101 ASP A N 1
ATOM 784 C CA . ASP A 1 101 ? 17.934 4.997 -3.635 1.00 92.94 101 ASP A CA 1
ATOM 785 C C . ASP A 1 101 ? 17.246 4.746 -4.997 1.00 92.94 101 ASP A C 1
ATOM 787 O O . ASP A 1 101 ? 17.293 5.594 -5.882 1.00 92.94 101 ASP A O 1
ATOM 791 N N . GLY A 1 102 ? 16.589 3.589 -5.181 1.00 94.44 102 GLY A N 1
ATOM 792 C CA . GLY A 1 102 ? 15.987 3.195 -6.463 1.00 94.44 102 GLY A CA 1
ATOM 793 C C . GLY A 1 102 ? 15.422 1.771 -6.484 1.00 94.44 102 GLY A C 1
ATOM 794 O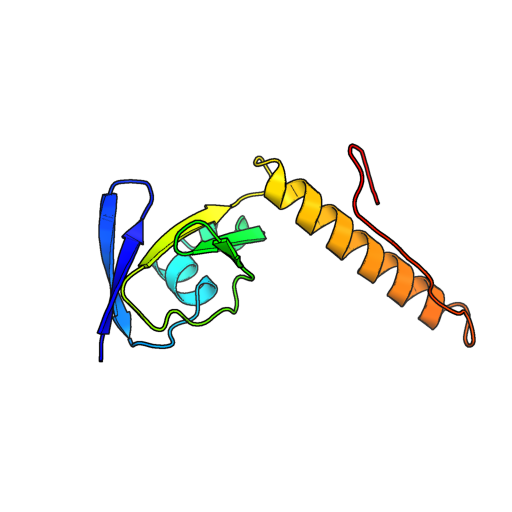 O . GLY A 1 102 ? 14.957 1.263 -5.464 1.00 94.44 102 GLY A O 1
ATOM 795 N N . PHE A 1 103 ? 15.482 1.123 -7.642 1.00 93.81 103 PHE A N 1
ATOM 796 C CA . PHE A 1 103 ? 15.161 -0.290 -7.865 1.00 93.81 103 PHE A CA 1
ATOM 797 C C . PHE A 1 103 ? 16.066 -0.876 -8.958 1.00 93.81 103 PHE A C 1
ATOM 799 O O . PHE A 1 103 ? 16.785 -0.071 -9.595 1.00 93.81 103 PHE A O 1
#

Sequence (103 aa):
MDVKVVLKDGNERLYPQGTRIMDIVSDISERLAKEAIVARLNGRLVDLFTPVEEDSELEVITFDMSEAQEVFRHSTSHIMAQAVMRLFPGAKLAIGPSIKDGF

Radius of gyration: 16.6 Å; chains: 1; bounding box: 39×25×47 Å

pLDDT: mean 96.44, std 2.32, range [86.75, 98.5]

Secondary structure (DSSP, 8-state):
-EEEEEETTS-EEEEETT-BHHHHHHHH-HHHHHHEEEEEETTEEE-TT-B--SSEEEEEEETTSHHHHHHHHHHHHHHHHHHHHHHSTT--------BTTB-